Protein AF-A0A1H4AN60-F1 (afdb_monomer_lite)

Organism: NCBI:txid89524

Sequence (142 aa):
MNDLGYLRKQGDTYEFHYPAHGLIVRGNFAEWVLEAAAEIIAQTEKLSTDGQIEELKALAEFGEADEMEIDSAVYDAGARFEAVPQCTVSMGPMDYRWISPVGRRQGEDAEPVIARIHDMSRTRSDSFLKNVDGVDTTEIPE

Radius of gyration: 20.7 Å; chains: 1; bounding box: 58×38×57 Å

Structure (mmCIF, N/CA/C/O backbone):
data_AF-A0A1H4AN60-F1
#
_entry.id   AF-A0A1H4AN60-F1
#
loop_
_atom_site.group_PDB
_atom_site.id
_atom_site.type_symbol
_atom_site.label_atom_id
_atom_site.label_alt_id
_atom_site.label_comp_id
_atom_site.label_asym_id
_atom_site.label_entity_id
_atom_site.label_seq_id
_atom_site.pdbx_PDB_ins_code
_atom_site.Cartn_x
_atom_site.Cartn_y
_atom_site.Cartn_z
_atom_site.occupancy
_atom_site.B_iso_or_equiv
_atom_site.auth_seq_id
_atom_site.auth_comp_id
_atom_site.auth_asym_id
_atom_site.auth_atom_id
_atom_site.pdbx_PDB_model_num
ATOM 1 N N . MET A 1 1 ? -19.199 -4.739 -7.026 1.00 39.19 1 MET A N 1
ATOM 2 C CA . MET A 1 1 ? -18.257 -4.044 -6.129 1.00 39.19 1 MET A CA 1
ATOM 3 C C . MET A 1 1 ? -17.313 -5.123 -5.635 1.00 39.19 1 MET A C 1
ATOM 5 O O . MET A 1 1 ? -17.812 -6.100 -5.095 1.00 39.19 1 MET A O 1
ATOM 9 N N . ASN A 1 2 ? -16.024 -5.051 -5.973 1.00 58.59 2 ASN A N 1
ATOM 10 C CA . ASN A 1 2 ? -15.032 -5.967 -5.409 1.00 58.59 2 ASN A CA 1
ATOM 11 C C . ASN A 1 2 ? -14.496 -5.289 -4.154 1.00 58.59 2 ASN A C 1
ATOM 13 O O . ASN A 1 2 ? -13.877 -4.230 -4.257 1.00 58.59 2 ASN A O 1
ATOM 17 N N . ASP A 1 3 ? -14.789 -5.854 -2.991 1.00 65.94 3 ASP A N 1
ATOM 18 C CA . ASP A 1 3 ? -14.295 -5.321 -1.728 1.00 65.94 3 ASP A CA 1
ATOM 19 C C . ASP A 1 3 ? -12.771 -5.492 -1.679 1.00 65.94 3 ASP A C 1
ATOM 21 O O . ASP A 1 3 ? -12.260 -6.592 -1.893 1.00 65.94 3 ASP A O 1
ATOM 25 N N . LEU A 1 4 ? -12.037 -4.402 -1.417 1.00 74.44 4 LEU A N 1
ATOM 26 C CA . LEU A 1 4 ? -10.572 -4.436 -1.299 1.00 74.44 4 LEU A CA 1
ATOM 27 C C . LEU A 1 4 ? -10.141 -5.324 -0.120 1.00 74.44 4 LEU A C 1
ATOM 29 O O . LEU A 1 4 ? -9.162 -6.057 -0.201 1.00 74.44 4 LEU A O 1
ATOM 33 N N . GLY A 1 5 ? -10.886 -5.256 0.980 1.00 84.00 5 GLY A N 1
ATOM 34 C CA . GLY A 1 5 ? -10.633 -5.961 2.229 1.00 84.00 5 GLY A CA 1
ATOM 35 C C . GLY A 1 5 ? -11.765 -5.719 3.221 1.00 84.00 5 GLY A C 1
ATOM 36 O O . GLY A 1 5 ? -12.716 -4.997 2.920 1.00 84.00 5 GLY A O 1
ATOM 37 N N . TYR A 1 6 ? -11.673 -6.313 4.409 1.00 87.50 6 TYR A N 1
ATOM 38 C CA . TYR A 1 6 ? -12.698 -6.169 5.443 1.00 87.50 6 TYR A CA 1
ATOM 39 C C . TYR A 1 6 ? -12.092 -6.036 6.840 1.00 87.50 6 TYR A C 1
ATOM 41 O O . TYR A 1 6 ? -11.126 -6.713 7.194 1.00 87.50 6 TYR A O 1
ATOM 49 N N . LEU A 1 7 ? -12.691 -5.166 7.654 1.00 87.38 7 LEU A N 1
ATOM 50 C CA . LEU A 1 7 ? -12.393 -5.032 9.077 1.00 87.38 7 LEU A CA 1
ATOM 51 C C . LEU A 1 7 ? -13.409 -5.851 9.877 1.00 87.38 7 LEU A C 1
ATOM 53 O O . LEU A 1 7 ? -14.615 -5.707 9.683 1.00 87.38 7 LEU A O 1
ATOM 57 N N . ARG A 1 8 ? -12.938 -6.674 10.812 1.00 90.81 8 ARG A N 1
ATOM 58 C CA . ARG A 1 8 ? -13.793 -7.405 11.754 1.00 90.81 8 ARG A CA 1
ATOM 59 C C . ARG A 1 8 ? -13.339 -7.200 13.192 1.00 90.81 8 ARG A C 1
ATOM 61 O O . ARG A 1 8 ? -12.148 -7.075 13.460 1.00 90.81 8 ARG A O 1
ATOM 68 N N . LYS A 1 9 ? -14.287 -7.223 14.128 1.00 91.75 9 LYS A N 1
ATOM 69 C CA . LYS A 1 9 ? -13.996 -7.291 15.564 1.00 91.75 9 LYS A CA 1
ATOM 70 C C . LYS A 1 9 ? -13.971 -8.755 16.006 1.00 91.75 9 LYS A C 1
ATOM 72 O O . LYS A 1 9 ? -14.917 -9.494 15.740 1.00 91.75 9 LYS A O 1
ATOM 77 N N . GLN A 1 10 ? -12.905 -9.167 16.681 1.00 90.19 10 GLN A N 1
ATOM 78 C CA . GLN A 1 10 ? -12.735 -10.501 17.247 1.00 90.19 10 GLN A CA 1
ATOM 79 C C . GLN A 1 10 ? -12.356 -10.376 18.728 1.00 90.19 10 GLN A C 1
ATOM 81 O O . GLN A 1 10 ? -11.227 -10.025 19.077 1.00 90.19 10 GLN A O 1
ATOM 86 N N . GLY A 1 11 ? -13.329 -10.633 19.607 1.00 90.56 11 GLY A N 1
ATOM 87 C CA . GLY A 1 11 ? -13.192 -10.359 21.039 1.00 90.56 11 GLY A CA 1
ATOM 88 C C . GLY A 1 11 ? -12.939 -8.870 21.293 1.00 90.56 11 GLY A C 1
ATOM 89 O O . GLY A 1 11 ? -13.681 -8.021 20.795 1.00 90.56 11 GLY A O 1
ATOM 90 N N . ASP A 1 12 ? -11.861 -8.568 22.014 1.00 91.31 12 ASP A N 1
ATOM 91 C CA . ASP A 1 12 ? -11.425 -7.198 22.325 1.00 91.31 12 ASP A CA 1
ATOM 92 C C . ASP A 1 12 ? -10.472 -6.601 21.276 1.00 91.31 12 ASP A C 1
ATOM 94 O O . ASP A 1 12 ? -9.934 -5.513 21.466 1.00 91.31 12 ASP A O 1
ATOM 98 N N . THR A 1 13 ? -10.260 -7.298 20.155 1.00 92.62 13 THR A N 1
ATOM 99 C CA . THR A 1 13 ? -9.334 -6.875 19.096 1.00 92.62 13 THR A CA 1
ATOM 100 C C . THR A 1 13 ? -10.046 -6.638 17.770 1.00 92.62 13 THR A C 1
ATOM 102 O O . THR A 1 13 ? -11.100 -7.210 17.494 1.00 92.62 13 THR A O 1
ATOM 105 N N . TYR A 1 14 ? -9.454 -5.793 16.936 1.00 91.62 14 TYR A N 1
ATOM 106 C CA . TYR A 1 14 ? -9.834 -5.570 15.550 1.00 91.62 14 TYR A CA 1
ATOM 107 C C . TYR A 1 14 ? -8.832 -6.256 14.628 1.00 91.62 14 TYR A C 1
ATOM 109 O O . TYR A 1 14 ? -7.624 -6.207 14.868 1.00 91.62 14 TYR A O 1
ATOM 117 N N . GLU A 1 15 ? -9.338 -6.873 13.565 1.00 94.69 15 GLU A N 1
ATOM 118 C CA . GLU A 1 15 ? -8.543 -7.481 12.507 1.00 94.69 15 GLU A CA 1
ATOM 119 C C . GLU A 1 15 ? -8.968 -6.928 11.148 1.00 94.69 15 GLU A C 1
ATOM 121 O O . GLU A 1 15 ? -10.138 -7.037 10.775 1.00 94.69 15 GLU A O 1
ATOM 126 N N . PHE A 1 16 ? -8.027 -6.379 10.389 1.00 91.75 16 PHE A N 1
ATOM 127 C CA . PHE A 1 16 ? -8.232 -6.028 8.989 1.00 91.75 16 PHE A CA 1
ATOM 128 C C . PHE A 1 16 ? -7.613 -7.093 8.091 1.00 91.75 16 PHE A C 1
ATOM 130 O O . PHE A 1 16 ? -6.450 -7.454 8.268 1.00 91.75 16 PHE A O 1
ATOM 137 N N . HIS A 1 17 ? -8.401 -7.588 7.142 1.00 92.31 17 HIS A N 1
ATOM 138 C CA . HIS A 1 17 ? -8.022 -8.619 6.184 1.00 92.31 17 HIS A CA 1
ATOM 139 C C . HIS A 1 17 ? -7.973 -8.011 4.787 1.00 92.31 17 HIS A C 1
ATOM 141 O O . HIS A 1 17 ? -8.973 -7.471 4.313 1.00 92.31 17 HIS A O 1
ATOM 147 N N . TYR A 1 18 ? -6.830 -8.144 4.120 1.00 89.25 18 TYR A N 1
ATOM 148 C CA . TYR A 1 18 ? -6.613 -7.706 2.745 1.00 89.25 18 TYR A CA 1
ATOM 149 C C . TYR A 1 18 ? -6.204 -8.908 1.876 1.00 89.25 18 TYR A C 1
ATOM 151 O O . TYR A 1 18 ? -5.025 -9.280 1.850 1.00 89.25 18 TYR A O 1
ATOM 159 N N . PRO A 1 19 ? -7.170 -9.563 1.197 1.00 86.50 19 PRO A N 1
ATOM 160 C CA . PRO A 1 19 ? -6.942 -10.839 0.519 1.00 86.50 19 PRO A CA 1
ATOM 161 C C . PRO A 1 19 ? -5.899 -10.788 -0.595 1.00 86.50 19 PRO A C 1
ATOM 163 O O . PRO A 1 19 ? -5.183 -11.768 -0.774 1.00 86.50 19 PRO A O 1
ATOM 166 N N . ALA A 1 20 ? -5.791 -9.664 -1.314 1.00 82.62 20 ALA A N 1
ATOM 167 C CA . ALA A 1 20 ? -4.893 -9.539 -2.463 1.00 82.62 20 ALA A CA 1
ATOM 168 C C . ALA A 1 20 ? -3.420 -9.806 -2.102 1.00 82.62 20 ALA A C 1
ATOM 170 O O . ALA A 1 20 ? -2.720 -10.444 -2.881 1.00 82.62 20 ALA A O 1
ATOM 171 N N . HIS A 1 21 ? -2.994 -9.412 -0.895 1.00 83.00 21 HIS A N 1
ATOM 172 C CA . HIS A 1 21 ? -1.631 -9.649 -0.389 1.00 83.00 21 HIS A CA 1
ATOM 173 C C . HIS A 1 21 ? -1.573 -10.666 0.757 1.00 83.00 21 HIS A C 1
ATOM 175 O O . HIS A 1 21 ? -0.545 -10.792 1.418 1.00 83.00 21 HIS A O 1
ATOM 181 N N . GLY A 1 22 ? -2.678 -11.361 1.060 1.00 87.75 22 GLY A N 1
ATOM 182 C CA . GLY A 1 22 ? -2.766 -12.234 2.240 1.00 87.75 22 GLY A CA 1
ATOM 183 C C . GLY A 1 22 ? -2.473 -11.511 3.565 1.00 87.75 22 GLY A C 1
ATOM 184 O O . GLY A 1 22 ? -2.049 -12.139 4.535 1.00 87.75 22 GLY A O 1
ATOM 185 N N . LEU A 1 23 ? -2.663 -10.188 3.604 1.00 88.38 23 LEU A N 1
ATOM 186 C CA . LEU A 1 23 ? -2.290 -9.338 4.728 1.00 88.38 23 LEU A CA 1
ATOM 187 C C . LEU A 1 23 ? -3.381 -9.371 5.803 1.00 88.38 23 LEU A C 1
ATOM 189 O O . LEU A 1 23 ? -4.562 -9.156 5.521 1.00 88.38 23 LEU A O 1
ATOM 193 N N . ILE A 1 24 ? -2.965 -9.593 7.051 1.00 93.00 24 ILE A N 1
ATOM 194 C CA . ILE A 1 24 ? -3.824 -9.502 8.234 1.00 93.00 24 ILE A CA 1
ATOM 195 C C . ILE A 1 24 ? -3.160 -8.562 9.239 1.00 93.00 24 ILE A C 1
ATOM 197 O O . ILE A 1 24 ? -2.074 -8.853 9.740 1.00 93.00 24 ILE A O 1
ATOM 201 N N . VAL A 1 25 ? -3.829 -7.457 9.567 1.00 91.06 25 VAL A N 1
ATOM 202 C CA . VAL A 1 25 ? -3.373 -6.488 10.576 1.00 91.06 25 VAL A CA 1
ATOM 203 C C . VAL A 1 25 ? -4.281 -6.572 11.793 1.00 91.06 25 VAL A C 1
ATOM 205 O O . VAL A 1 25 ? -5.501 -6.597 11.650 1.00 91.06 25 VAL A O 1
ATOM 208 N N . ARG A 1 26 ? -3.698 -6.629 12.995 1.00 94.00 26 ARG A N 1
ATOM 209 C CA . ARG A 1 26 ? -4.434 -6.788 14.258 1.00 94.00 26 ARG A CA 1
ATOM 210 C C . ARG A 1 26 ? -4.058 -5.724 15.274 1.00 94.00 26 ARG A C 1
ATOM 212 O O . ARG A 1 26 ? -2.892 -5.352 15.370 1.00 94.00 26 ARG A O 1
ATOM 219 N N . GLY A 1 27 ? -5.021 -5.298 16.082 1.00 90.25 27 GLY A N 1
ATOM 220 C CA . GLY A 1 27 ? -4.786 -4.323 17.142 1.00 90.25 27 GLY A CA 1
ATOM 221 C C . GLY A 1 27 ? -6.022 -4.046 17.987 1.00 90.25 27 GLY A C 1
ATOM 222 O O . GLY A 1 27 ? -7.120 -4.493 17.677 1.00 90.25 27 GLY A O 1
ATOM 223 N N . ASN A 1 28 ? -5.846 -3.295 19.071 1.00 89.94 28 ASN A N 1
ATOM 224 C CA . ASN A 1 28 ? -6.931 -3.003 20.020 1.00 89.94 28 ASN A CA 1
ATOM 225 C C . ASN A 1 28 ? -7.840 -1.848 19.562 1.00 89.94 28 ASN A C 1
ATOM 227 O O . ASN A 1 28 ? -8.911 -1.645 20.125 1.00 89.94 28 ASN A O 1
ATOM 231 N N . PHE A 1 29 ? -7.418 -1.098 18.543 1.00 81.50 29 PHE A N 1
ATOM 232 C CA . PHE A 1 29 ? -8.082 0.110 18.060 1.00 81.50 29 PHE A CA 1
ATOM 233 C C . PHE A 1 29 ? -8.251 0.027 16.542 1.00 81.50 29 PHE A C 1
ATOM 235 O O . PHE A 1 29 ? -7.278 -0.223 15.827 1.00 81.50 29 PHE A O 1
ATOM 242 N N . ALA A 1 30 ? -9.480 0.204 16.056 1.00 77.94 30 ALA A N 1
ATOM 243 C CA . ALA A 1 30 ? -9.823 0.043 14.644 1.00 77.94 30 ALA A CA 1
ATOM 244 C C . ALA A 1 30 ? -9.069 1.044 13.760 1.00 77.94 30 ALA A C 1
ATOM 246 O O . ALA A 1 30 ? -8.546 0.678 12.712 1.00 77.94 30 ALA A O 1
ATOM 247 N N . GLU A 1 31 ? -8.960 2.287 14.219 1.00 75.56 31 GLU A N 1
ATOM 248 C CA . 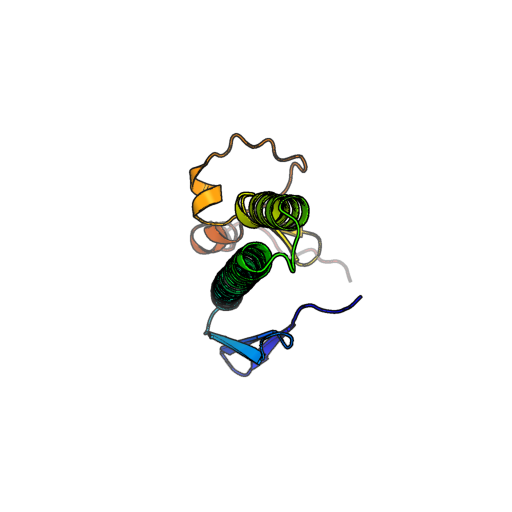GLU A 1 31 ? -8.263 3.373 13.543 1.00 75.56 31 GLU A CA 1
ATOM 249 C C . GLU A 1 31 ? -6.775 3.065 13.330 1.00 75.56 31 GLU A C 1
ATOM 251 O O . GLU A 1 31 ? -6.254 3.290 12.242 1.00 75.56 31 GLU A O 1
ATOM 256 N N . TRP A 1 32 ? -6.108 2.461 14.318 1.00 80.56 32 TRP A N 1
ATOM 257 C CA . TRP A 1 32 ? -4.695 2.085 14.213 1.00 80.56 32 TRP A CA 1
ATOM 258 C C . TRP A 1 32 ? -4.492 0.871 13.316 1.00 80.56 32 TRP A C 1
ATOM 260 O O . TRP A 1 32 ? -3.513 0.802 12.579 1.00 80.56 32 TRP A O 1
ATOM 270 N N . VAL A 1 33 ? -5.424 -0.084 13.362 1.00 81.38 33 VAL A N 1
ATOM 271 C CA . VAL A 1 33 ? -5.405 -1.252 12.476 1.00 81.38 33 VAL A CA 1
ATOM 272 C C . VAL A 1 33 ? -5.554 -0.822 11.018 1.00 81.38 33 VAL A C 1
ATOM 274 O O . VAL A 1 33 ? -4.813 -1.305 10.166 1.00 81.38 33 VAL A O 1
ATOM 277 N N . LEU A 1 34 ? -6.474 0.101 10.733 1.00 80.62 34 LEU A N 1
ATOM 278 C CA . LEU A 1 34 ? -6.679 0.632 9.387 1.00 80.62 34 LEU A CA 1
ATOM 279 C C . LEU A 1 34 ? -5.505 1.501 8.920 1.00 80.62 34 LEU A C 1
ATOM 281 O O . LEU A 1 34 ? -5.085 1.364 7.775 1.00 80.62 34 LEU A O 1
ATOM 285 N N . GLU A 1 35 ? -4.946 2.350 9.788 1.00 78.44 35 GLU A N 1
ATOM 286 C CA . GLU A 1 35 ? -3.772 3.171 9.459 1.00 78.44 35 GLU A CA 1
ATOM 287 C C . GLU A 1 35 ? -2.555 2.298 9.126 1.00 78.44 35 GLU A C 1
ATOM 289 O O . GLU A 1 35 ? -1.948 2.465 8.068 1.00 78.44 35 GLU A O 1
ATOM 294 N N . ALA A 1 36 ? -2.254 1.306 9.967 1.00 79.50 36 ALA A N 1
ATOM 295 C CA . ALA A 1 36 ? -1.152 0.378 9.727 1.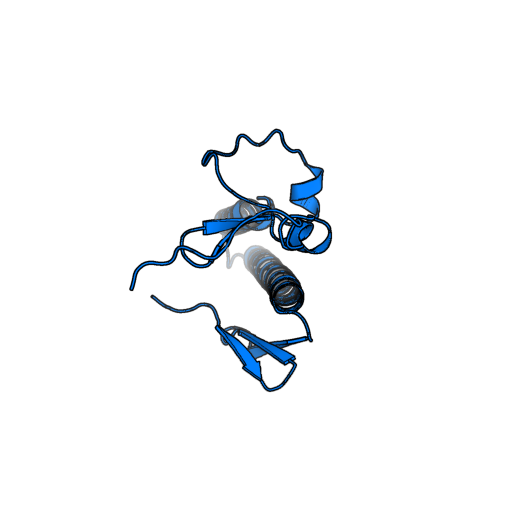00 79.50 36 ALA A CA 1
ATOM 296 C C . ALA A 1 36 ? -1.369 -0.464 8.459 1.00 79.50 36 ALA A C 1
ATOM 298 O O . ALA A 1 36 ? -0.436 -0.673 7.685 1.00 79.50 36 ALA A O 1
ATOM 299 N N . ALA A 1 37 ? -2.598 -0.929 8.210 1.00 85.31 37 ALA A N 1
ATOM 300 C CA . ALA A 1 37 ? -2.917 -1.652 6.983 1.00 85.31 37 ALA A CA 1
ATOM 301 C C . ALA A 1 37 ? -2.727 -0.786 5.734 1.00 85.31 37 ALA A C 1
ATOM 303 O O . ALA A 1 37 ? -2.126 -1.245 4.764 1.00 85.31 37 ALA A O 1
ATOM 304 N N . ALA A 1 38 ? -3.195 0.463 5.764 1.00 81.38 38 ALA A N 1
ATOM 305 C CA . ALA A 1 38 ? -3.025 1.400 4.661 1.00 81.38 38 ALA A CA 1
ATOM 306 C C . ALA A 1 38 ? -1.541 1.668 4.369 1.00 81.38 38 ALA A C 1
ATOM 308 O O . ALA A 1 38 ? -1.142 1.672 3.206 1.00 81.38 38 ALA A O 1
ATOM 309 N N . GLU A 1 39 ? -0.717 1.836 5.407 1.00 82.38 39 GLU A N 1
ATOM 310 C CA . GLU A 1 39 ? 0.725 2.044 5.255 1.00 82.38 39 GLU A CA 1
ATOM 311 C C . GLU A 1 39 ? 1.422 0.830 4.621 1.00 82.38 39 GLU A C 1
ATOM 313 O O . GLU A 1 39 ? 2.170 0.989 3.656 1.00 82.38 39 GLU A O 1
ATOM 318 N N . ILE A 1 40 ? 1.134 -0.384 5.103 1.00 84.81 40 ILE A N 1
ATOM 319 C CA . ILE A 1 40 ? 1.726 -1.619 4.562 1.00 84.81 40 ILE A CA 1
ATOM 320 C C . ILE A 1 40 ? 1.317 -1.831 3.101 1.00 84.81 40 ILE A C 1
ATOM 322 O O . ILE A 1 40 ? 2.164 -2.161 2.267 1.00 84.81 40 ILE A O 1
ATOM 326 N N . ILE A 1 41 ? 0.034 -1.634 2.778 1.00 85.62 41 ILE A N 1
ATOM 327 C CA . ILE A 1 41 ? -0.473 -1.762 1.405 1.00 85.62 41 ILE A CA 1
ATOM 328 C C . ILE A 1 41 ? 0.226 -0.749 0.500 1.00 85.62 41 ILE A C 1
ATOM 330 O O . ILE A 1 41 ? 0.749 -1.134 -0.541 1.00 85.62 41 ILE A O 1
ATOM 334 N N . ALA A 1 42 ? 0.304 0.521 0.907 1.00 82.44 42 ALA A N 1
ATOM 335 C CA . ALA A 1 42 ? 0.955 1.558 0.113 1.00 82.44 42 ALA A CA 1
ATOM 336 C C . ALA A 1 42 ? 2.437 1.247 -0.151 1.00 82.44 42 ALA A C 1
ATOM 338 O O . ALA A 1 42 ? 2.901 1.394 -1.280 1.00 82.44 42 ALA A O 1
ATOM 339 N N . GLN A 1 43 ? 3.174 0.785 0.864 1.00 84.56 43 GLN A N 1
ATOM 340 C CA . GLN A 1 43 ? 4.583 0.411 0.709 1.00 84.56 43 GLN A CA 1
ATOM 341 C C . GLN A 1 43 ? 4.762 -0.803 -0.207 1.00 84.56 43 GLN A C 1
ATOM 343 O O . GLN A 1 43 ? 5.666 -0.813 -1.038 1.00 84.56 43 GLN A O 1
ATOM 348 N N . THR A 1 44 ? 3.894 -1.807 -0.079 1.00 87.25 44 THR A N 1
ATOM 349 C CA . THR A 1 44 ? 3.963 -3.036 -0.882 1.00 87.25 44 THR A CA 1
ATOM 350 C C . THR A 1 44 ? 3.646 -2.753 -2.348 1.00 87.25 44 THR A C 1
ATOM 352 O O . THR A 1 44 ? 4.374 -3.200 -3.229 1.00 87.25 44 THR A O 1
ATOM 355 N N . GLU A 1 45 ? 2.605 -1.963 -2.615 1.00 86.94 45 GLU A N 1
ATOM 356 C CA . GLU A 1 45 ? 2.259 -1.533 -3.973 1.00 86.94 45 GLU A CA 1
ATOM 357 C C . GLU A 1 45 ? 3.391 -0.714 -4.594 1.00 86.94 45 GLU A C 1
ATOM 359 O O . GLU A 1 45 ? 3.762 -0.962 -5.737 1.00 86.94 45 GLU A O 1
ATOM 364 N N . LYS A 1 46 ? 3.993 0.208 -3.830 1.00 87.19 46 LYS A N 1
ATOM 365 C CA . LYS A 1 46 ? 5.124 1.003 -4.313 1.00 87.19 46 LYS A CA 1
ATOM 366 C C . LYS A 1 46 ? 6.313 0.122 -4.698 1.00 87.19 46 LYS A C 1
ATOM 368 O O . LYS A 1 46 ? 6.824 0.254 -5.801 1.00 87.19 46 LYS A O 1
ATOM 373 N N . LEU A 1 47 ? 6.706 -0.810 -3.827 1.00 88.50 47 LEU A N 1
ATOM 374 C CA . LEU A 1 47 ? 7.791 -1.756 -4.113 1.00 88.50 47 LEU A CA 1
ATOM 375 C C . LEU A 1 47 ? 7.491 -2.625 -5.339 1.00 88.50 47 LEU A C 1
ATOM 377 O O . LEU A 1 47 ? 8.382 -2.877 -6.145 1.00 88.50 47 LEU A O 1
ATOM 381 N N . SER A 1 48 ? 6.242 -3.070 -5.495 1.00 87.94 48 SER A N 1
ATOM 382 C CA . SER A 1 48 ? 5.826 -3.843 -6.666 1.00 87.94 48 SER A CA 1
ATOM 383 C C . SER A 1 48 ? 5.946 -3.029 -7.954 1.00 87.94 48 SER A C 1
ATOM 385 O O . SER A 1 48 ? 6.402 -3.560 -8.962 1.00 87.94 48 SER A O 1
ATOM 387 N N . THR A 1 49 ? 5.541 -1.759 -7.935 1.00 88.81 49 THR A N 1
ATOM 388 C CA . THR A 1 49 ? 5.657 -0.867 -9.094 1.00 88.81 49 THR A CA 1
ATOM 389 C C . THR A 1 49 ? 7.115 -0.538 -9.410 1.00 88.81 49 THR A C 1
ATOM 391 O O . THR A 1 49 ? 7.507 -0.609 -10.572 1.00 88.81 49 THR A O 1
ATOM 394 N N . ASP A 1 50 ? 7.935 -0.255 -8.396 1.00 90.00 50 ASP A N 1
ATOM 395 C CA . ASP A 1 50 ? 9.371 -0.013 -8.576 1.00 90.00 50 ASP A CA 1
ATOM 396 C C . ASP A 1 50 ? 10.055 -1.237 -9.220 1.00 90.00 50 ASP A C 1
ATOM 398 O O . ASP A 1 50 ? 10.842 -1.086 -10.156 1.00 90.00 50 ASP A O 1
ATOM 402 N N . GLY A 1 51 ? 9.686 -2.452 -8.795 1.00 90.81 51 GLY A N 1
ATOM 403 C CA . GLY A 1 51 ? 10.176 -3.701 -9.385 1.00 90.81 51 GLY A CA 1
ATOM 404 C C . GLY A 1 51 ? 9.752 -3.906 -10.844 1.00 90.81 51 GLY A C 1
ATOM 405 O O . GLY A 1 51 ? 10.569 -4.317 -11.662 1.00 90.81 51 GLY A O 1
ATOM 406 N N . GLN A 1 52 ? 8.508 -3.566 -11.200 1.00 89.75 52 GLN A N 1
ATOM 407 C CA . GLN A 1 52 ? 8.037 -3.616 -12.593 1.00 89.75 52 GLN A CA 1
ATOM 408 C C . GLN A 1 52 ? 8.802 -2.638 -13.492 1.00 89.75 52 GLN A C 1
ATOM 410 O O . GLN A 1 52 ? 9.138 -2.968 -14.626 1.00 89.75 52 GLN A O 1
ATOM 415 N N . ILE A 1 53 ? 9.108 -1.441 -12.987 1.00 91.75 53 ILE A N 1
ATOM 416 C CA . ILE A 1 53 ? 9.903 -0.453 -13.722 1.00 91.75 53 ILE A CA 1
ATOM 417 C C . ILE A 1 53 ? 11.341 -0.952 -13.918 1.00 91.75 53 ILE A C 1
ATOM 419 O O . ILE A 1 53 ? 11.900 -0.775 -14.999 1.00 91.75 53 ILE A O 1
ATOM 423 N N . GLU A 1 54 ? 11.957 -1.562 -12.900 1.00 91.69 54 GLU A N 1
ATOM 424 C CA . GLU A 1 54 ? 13.286 -2.177 -13.043 1.00 91.69 54 GLU A CA 1
ATOM 425 C C . GLU A 1 54 ? 13.290 -3.321 -14.058 1.00 91.69 54 GLU A C 1
ATOM 427 O O . GLU A 1 54 ? 14.202 -3.399 -14.880 1.00 91.69 54 GLU A O 1
ATOM 432 N N . GLU A 1 55 ? 12.265 -4.172 -14.049 1.00 90.06 55 GLU A N 1
ATOM 433 C CA . GLU A 1 55 ? 12.119 -5.255 -15.022 1.00 90.06 55 GLU A CA 1
ATOM 434 C C . GLU A 1 55 ? 11.999 -4.714 -16.454 1.00 90.06 55 GLU A C 1
ATOM 436 O O . GLU A 1 55 ? 12.730 -5.158 -17.338 1.00 90.06 55 GLU A O 1
ATOM 441 N N . LEU A 1 56 ? 11.155 -3.701 -16.679 1.00 90.38 56 LEU A N 1
ATOM 442 C CA . LEU A 1 56 ? 11.020 -3.048 -17.987 1.00 90.38 56 LEU A CA 1
ATOM 443 C C . LEU A 1 56 ? 12.336 -2.423 -18.460 1.00 90.38 56 LEU A C 1
ATOM 445 O O . LEU A 1 56 ? 12.697 -2.552 -19.628 1.00 90.38 56 LEU A O 1
ATOM 449 N N . LYS A 1 57 ? 13.089 -1.789 -17.553 1.00 89.56 57 LYS A N 1
ATOM 450 C CA . LYS A 1 57 ? 14.421 -1.250 -17.866 1.00 89.56 57 LYS A CA 1
ATOM 451 C 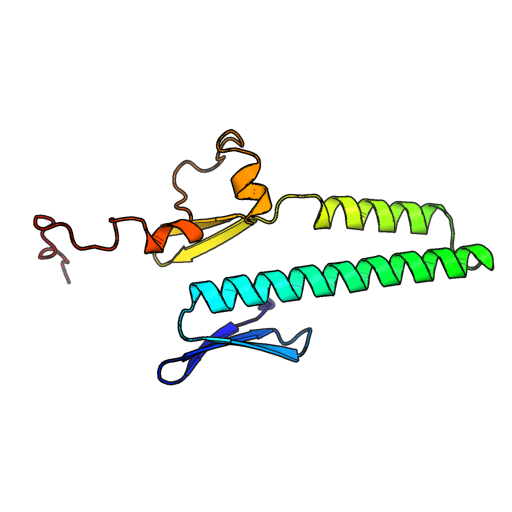C . LYS A 1 57 ? 15.390 -2.350 -18.279 1.00 89.56 57 LYS A C 1
ATOM 453 O O . LYS A 1 57 ? 16.084 -2.188 -19.277 1.00 89.56 57 LYS A O 1
ATOM 458 N N . ALA A 1 58 ? 15.406 -3.469 -17.558 1.00 90.88 58 ALA A N 1
ATOM 459 C CA . ALA A 1 58 ? 16.242 -4.608 -17.913 1.00 90.88 58 ALA A CA 1
ATOM 460 C C . ALA A 1 58 ? 15.862 -5.179 -19.289 1.00 90.88 58 ALA A C 1
ATOM 462 O O . ALA A 1 58 ? 16.742 -5.446 -20.098 1.00 90.88 58 ALA A O 1
ATOM 463 N N . LEU A 1 59 ? 14.569 -5.314 -19.598 1.00 90.12 59 LEU A N 1
ATOM 464 C CA . LEU A 1 59 ? 14.102 -5.783 -20.909 1.00 90.12 59 LEU A CA 1
ATOM 465 C C . LEU A 1 59 ? 14.473 -4.818 -22.045 1.00 90.12 59 LEU A C 1
ATOM 467 O O . LEU A 1 59 ? 14.862 -5.263 -23.127 1.00 90.12 59 LEU A O 1
ATOM 471 N N . ALA A 1 60 ? 14.424 -3.507 -21.801 1.00 89.38 60 ALA A N 1
ATOM 472 C CA . ALA A 1 60 ? 14.850 -2.509 -22.778 1.00 89.38 60 ALA A CA 1
ATOM 473 C C . ALA A 1 60 ? 16.352 -2.599 -23.097 1.00 89.38 60 ALA A C 1
ATOM 475 O O . ALA A 1 60 ? 16.735 -2.417 -24.253 1.00 89.38 60 ALA A O 1
ATOM 476 N N . GLU A 1 61 ? 17.206 -2.974 -22.133 1.00 87.62 61 GLU A N 1
ATOM 477 C CA . GLU A 1 61 ? 18.637 -3.227 -22.391 1.00 87.62 61 GLU A CA 1
ATOM 478 C C . GLU A 1 61 ? 18.868 -4.365 -23.403 1.00 87.62 61 GLU A C 1
ATOM 480 O O . GLU A 1 61 ? 19.862 -4.354 -24.135 1.00 87.62 61 GLU A O 1
ATOM 485 N N . PHE A 1 62 ? 17.939 -5.322 -23.491 1.00 89.44 62 PHE A N 1
ATOM 486 C CA . PHE A 1 62 ? 17.963 -6.416 -24.469 1.00 89.44 62 PHE A CA 1
ATOM 487 C C . PHE A 1 62 ? 17.132 -6.128 -25.732 1.00 89.44 62 PHE A C 1
ATOM 489 O 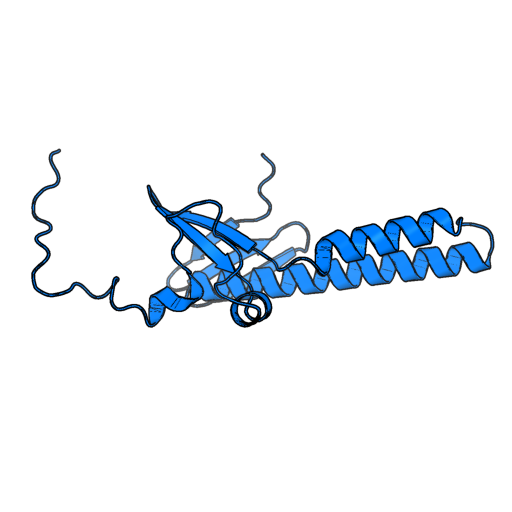O . PHE A 1 62 ? 17.083 -6.966 -26.634 1.00 89.44 62 PHE A O 1
ATOM 496 N N . GLY A 1 63 ? 16.522 -4.942 -25.834 1.00 82.31 63 GLY A N 1
ATOM 497 C CA . GLY A 1 63 ? 15.650 -4.554 -26.946 1.00 82.31 63 GLY A CA 1
ATOM 498 C C . GLY A 1 63 ? 14.285 -5.251 -26.944 1.00 82.31 63 GLY A C 1
ATOM 499 O O . GLY A 1 63 ? 13.640 -5.321 -27.988 1.00 82.31 63 GLY A O 1
ATOM 500 N N . GLU A 1 64 ? 13.865 -5.793 -25.798 1.00 82.44 64 GLU A N 1
ATOM 501 C CA . GLU A 1 64 ? 12.592 -6.506 -25.619 1.00 82.44 64 GLU A CA 1
ATOM 502 C C . GLU A 1 64 ? 11.468 -5.611 -25.062 1.00 82.44 64 GLU A C 1
ATOM 504 O O . GLU A 1 64 ? 10.314 -6.034 -25.051 1.00 82.44 64 GLU A O 1
ATOM 509 N N . ALA A 1 65 ? 11.789 -4.380 -24.653 1.00 82.00 65 ALA A N 1
ATOM 510 C CA . ALA A 1 65 ? 10.837 -3.343 -24.249 1.00 82.00 65 ALA A CA 1
ATOM 511 C C . ALA A 1 65 ? 11.217 -1.982 -24.862 1.00 82.00 65 ALA A C 1
ATOM 513 O O . ALA A 1 65 ? 12.395 -1.723 -25.123 1.00 82.00 65 ALA A O 1
ATOM 514 N N . ASP A 1 66 ? 10.223 -1.124 -25.099 1.00 87.25 66 ASP A N 1
ATOM 515 C CA . ASP A 1 66 ? 10.413 0.223 -25.656 1.00 87.25 66 ASP A CA 1
ATOM 516 C C . ASP A 1 66 ? 10.615 1.270 -24.542 1.00 87.25 66 ASP A C 1
ATOM 518 O O . ASP A 1 66 ? 10.048 1.170 -23.451 1.00 87.25 66 ASP A O 1
ATOM 522 N N . GLU A 1 67 ? 11.376 2.331 -24.822 1.00 84.81 67 GLU A N 1
ATOM 523 C CA . GLU A 1 67 ? 11.570 3.456 -23.893 1.00 84.81 67 GLU A CA 1
ATOM 524 C C . GLU A 1 67 ? 10.230 4.112 -23.528 1.00 84.81 67 GLU A C 1
ATOM 526 O O . GLU A 1 67 ? 10.021 4.528 -22.388 1.00 84.81 67 GLU A O 1
ATOM 531 N N . MET A 1 68 ? 9.277 4.117 -24.465 1.00 86.25 68 MET A N 1
ATOM 532 C CA . MET A 1 68 ? 7.931 4.641 -24.235 1.00 86.25 68 MET A CA 1
ATOM 533 C C . MET A 1 68 ? 7.149 3.839 -23.176 1.00 86.25 68 MET A C 1
ATOM 535 O O . MET A 1 68 ? 6.322 4.409 -22.462 1.00 86.25 68 MET A O 1
ATOM 539 N N . GLU A 1 69 ? 7.409 2.534 -23.036 1.00 84.94 69 GLU A N 1
ATOM 540 C CA . GLU A 1 69 ? 6.777 1.689 -22.012 1.00 84.94 69 GLU A CA 1
ATOM 541 C C . GLU A 1 69 ? 7.340 1.993 -20.619 1.00 84.94 69 GLU A C 1
ATOM 543 O O . GLU A 1 69 ? 6.587 2.060 -19.644 1.00 84.94 69 GLU A O 1
ATOM 548 N N . ILE A 1 70 ? 8.648 2.256 -20.531 1.00 85.94 70 ILE A N 1
ATOM 549 C CA . ILE A 1 70 ? 9.305 2.686 -19.291 1.00 85.94 70 ILE A CA 1
ATOM 550 C C . ILE A 1 70 ? 8.772 4.053 -18.862 1.00 85.94 70 ILE A C 1
ATOM 552 O O . ILE A 1 70 ? 8.384 4.223 -17.705 1.00 85.94 70 ILE A O 1
ATOM 556 N N . ASP A 1 71 ? 8.714 5.014 -19.785 1.00 86.69 71 ASP A N 1
ATOM 557 C CA . ASP A 1 71 ? 8.229 6.367 -19.501 1.00 86.69 71 ASP A CA 1
ATOM 558 C C . ASP A 1 71 ? 6.768 6.361 -19.040 1.00 86.69 71 ASP A C 1
ATOM 560 O O . ASP A 1 71 ? 6.418 7.057 -18.082 1.00 86.69 71 ASP A O 1
ATOM 564 N N . SER A 1 72 ? 5.921 5.529 -19.656 1.00 87.94 72 SER A N 1
ATOM 565 C CA . SER A 1 72 ? 4.535 5.344 -19.215 1.00 87.94 72 SER A CA 1
ATOM 566 C C . SER A 1 72 ? 4.466 4.780 -17.795 1.00 87.94 72 SER A C 1
ATOM 568 O O . SER A 1 72 ? 3.739 5.316 -16.960 1.00 87.94 72 SER A O 1
ATOM 570 N N . ALA A 1 73 ? 5.241 3.734 -17.490 1.00 87.19 73 ALA A N 1
ATOM 571 C CA . ALA A 1 73 ? 5.242 3.112 -16.166 1.00 87.19 73 ALA A CA 1
ATOM 572 C C . ALA A 1 73 ? 5.754 4.066 -15.071 1.00 87.19 73 ALA A C 1
ATOM 574 O O . ALA A 1 73 ? 5.199 4.111 -13.972 1.00 87.19 73 ALA A O 1
ATOM 575 N N . VAL A 1 74 ? 6.780 4.869 -15.374 1.00 86.50 74 VAL A N 1
ATOM 576 C CA . VAL A 1 74 ? 7.305 5.902 -14.466 1.00 86.50 74 VAL A CA 1
ATOM 577 C C . VAL A 1 74 ? 6.272 7.003 -14.233 1.00 86.50 74 VAL A C 1
ATOM 579 O O . VAL A 1 74 ? 6.071 7.419 -13.090 1.00 86.50 74 VAL A O 1
ATOM 582 N N . TYR A 1 75 ? 5.592 7.458 -15.288 1.00 87.19 75 TYR A N 1
ATOM 583 C CA . TYR A 1 75 ? 4.535 8.459 -15.171 1.00 87.19 75 TYR A CA 1
ATOM 584 C C . TYR A 1 75 ? 3.369 7.959 -14.308 1.00 87.19 75 TYR A C 1
ATOM 586 O O . TYR A 1 75 ? 2.936 8.663 -13.393 1.00 87.19 75 TYR A O 1
ATOM 594 N N . ASP A 1 76 ? 2.901 6.732 -14.545 1.00 84.12 76 ASP A N 1
ATOM 595 C CA . ASP A 1 76 ? 1.808 6.122 -13.784 1.00 84.12 76 ASP A CA 1
ATOM 596 C C . ASP A 1 76 ? 2.175 5.938 -12.304 1.00 84.12 76 ASP A C 1
ATOM 598 O O . ASP A 1 76 ? 1.363 6.217 -11.414 1.00 84.12 76 ASP A O 1
ATOM 602 N N . ALA A 1 77 ? 3.416 5.526 -12.020 1.00 83.94 77 ALA A N 1
ATOM 603 C CA . ALA A 1 77 ? 3.937 5.438 -10.660 1.00 83.94 77 ALA A CA 1
ATOM 604 C C . ALA A 1 77 ? 3.962 6.813 -9.972 1.00 83.94 77 ALA A C 1
ATOM 606 O O . ALA A 1 77 ? 3.500 6.944 -8.835 1.00 83.94 77 ALA A O 1
ATOM 607 N N . GLY A 1 78 ? 4.436 7.846 -10.675 1.00 79.56 78 GLY A N 1
ATOM 608 C CA . GLY A 1 78 ? 4.432 9.226 -10.193 1.00 79.56 78 GLY A CA 1
ATOM 609 C C . GLY A 1 78 ? 3.019 9.702 -9.857 1.00 79.56 78 GLY A C 1
ATOM 610 O O . GLY A 1 78 ? 2.733 10.072 -8.719 1.00 79.56 78 GLY A O 1
ATOM 611 N N . ALA A 1 79 ? 2.086 9.583 -10.804 1.00 77.94 79 ALA A N 1
ATOM 612 C CA . ALA A 1 79 ? 0.695 9.992 -10.617 1.00 77.94 79 ALA A CA 1
ATOM 613 C C . ALA A 1 79 ? 0.007 9.277 -9.438 1.00 77.94 79 ALA A C 1
ATOM 615 O O . ALA A 1 79 ? -0.806 9.881 -8.733 1.00 77.94 79 ALA A O 1
ATOM 616 N N . ARG A 1 80 ? 0.335 8.000 -9.202 1.00 74.12 80 ARG A N 1
ATOM 617 C CA . ARG A 1 80 ? -0.296 7.174 -8.164 1.00 74.12 80 ARG A CA 1
ATOM 618 C C . ARG A 1 80 ? 0.304 7.360 -6.769 1.00 74.12 80 ARG A C 1
ATOM 620 O O . ARG A 1 80 ? -0.446 7.296 -5.796 1.00 74.12 80 ARG A O 1
ATOM 627 N N . PHE A 1 81 ? 1.618 7.564 -6.651 1.00 73.56 81 PHE A N 1
ATOM 628 C CA . PHE A 1 81 ? 2.316 7.580 -5.356 1.00 73.56 81 PHE A CA 1
ATOM 629 C C . PHE A 1 81 ? 2.853 8.953 -4.929 1.00 73.56 81 PHE A C 1
ATOM 631 O O . PHE A 1 81 ? 3.145 9.130 -3.745 1.00 73.56 81 PHE A O 1
ATOM 638 N N . GLU A 1 82 ? 2.982 9.927 -5.836 1.00 68.56 82 GLU A N 1
ATOM 639 C CA . GLU A 1 82 ? 3.355 11.305 -5.470 1.00 68.56 82 GLU A CA 1
ATOM 640 C C . GLU A 1 82 ? 2.152 12.117 -4.978 1.00 68.56 82 GLU A C 1
ATOM 642 O O . GLU A 1 82 ? 2.309 13.047 -4.183 1.00 68.56 82 GLU A O 1
ATOM 647 N N . ALA A 1 83 ? 0.937 11.745 -5.395 1.00 66.44 83 ALA A N 1
ATOM 648 C CA . ALA A 1 83 ? -0.287 12.323 -4.864 1.00 66.44 83 ALA A CA 1
ATOM 649 C C . ALA A 1 83 ? -0.446 11.980 -3.374 1.00 66.44 83 ALA A C 1
ATOM 651 O O . ALA A 1 83 ? -0.277 10.836 -2.953 1.00 66.44 83 ALA A O 1
ATOM 652 N N . VAL A 1 84 ? -0.814 12.976 -2.563 1.00 65.12 84 VAL A N 1
ATOM 653 C CA . VAL A 1 84 ? -1.082 12.782 -1.134 1.00 65.12 84 VAL A CA 1
ATOM 654 C C . VAL A 1 84 ? -2.224 11.772 -0.962 1.00 65.12 84 VAL A C 1
ATOM 656 O O . VAL A 1 84 ? -3.341 12.063 -1.393 1.00 65.12 84 VAL A O 1
ATOM 659 N N . PRO A 1 85 ? -2.006 10.629 -0.283 1.00 61.94 85 PRO A N 1
ATOM 660 C CA . PRO A 1 85 ? -3.076 9.673 -0.038 1.00 61.94 85 PRO A CA 1
ATOM 661 C C . PRO A 1 85 ? -4.177 10.294 0.828 1.00 61.94 85 PRO A C 1
ATOM 663 O O . PRO A 1 85 ? -3.913 10.788 1.932 1.00 61.94 85 PRO A O 1
ATOM 666 N N . GLN A 1 86 ? -5.410 10.245 0.325 1.00 64.00 86 GLN A N 1
ATOM 667 C CA . GLN A 1 86 ? -6.621 10.680 1.018 1.00 64.00 86 GLN A CA 1
ATOM 668 C C . GLN A 1 86 ? -7.670 9.572 0.918 1.00 64.00 86 GLN A C 1
ATOM 670 O O . GLN A 1 86 ? -7.852 8.987 -0.148 1.00 64.00 86 GLN A O 1
ATOM 675 N N . CYS A 1 87 ? -8.392 9.294 2.001 1.00 62.06 87 CYS A N 1
ATOM 676 C CA . CYS A 1 87 ? -9.579 8.445 1.938 1.00 62.06 87 CYS A CA 1
ATOM 677 C C . CYS A 1 87 ? -10.744 9.078 2.695 1.00 62.06 87 CYS A C 1
ATOM 679 O O . CYS A 1 87 ? -10.539 9.847 3.636 1.00 62.06 87 CYS A O 1
ATOM 681 N N . THR A 1 88 ? -11.965 8.772 2.253 1.00 64.06 88 THR A N 1
ATOM 682 C CA . THR A 1 88 ? -13.196 9.187 2.932 1.00 64.06 88 THR A CA 1
ATOM 683 C C . THR A 1 88 ? -13.809 7.965 3.604 1.00 64.06 88 THR A C 1
ATOM 685 O O . THR A 1 88 ? -14.027 6.945 2.955 1.00 64.06 88 THR A O 1
ATOM 688 N N . VAL A 1 89 ? -14.041 8.057 4.907 1.00 60.25 89 VAL A N 1
ATOM 689 C CA . VAL A 1 89 ? -14.639 7.031 5.754 1.00 60.25 89 VAL A CA 1
ATOM 690 C C . VAL A 1 89 ? -16.021 7.516 6.161 1.00 60.25 89 VAL A C 1
ATOM 692 O O . VAL A 1 89 ? -16.145 8.445 6.954 1.00 60.25 89 VAL A O 1
ATOM 695 N N . SER A 1 90 ? -17.060 6.886 5.627 1.00 55.50 90 SER A N 1
ATOM 696 C CA . SER A 1 90 ? -18.443 7.174 6.008 1.00 55.50 90 SER A CA 1
ATOM 697 C C . SER A 1 90 ? -18.825 6.371 7.252 1.00 55.50 90 SER A C 1
ATOM 699 O O . SER A 1 90 ? -18.756 5.141 7.254 1.00 55.50 90 SER A O 1
ATOM 701 N N . MET A 1 91 ? -19.248 7.053 8.314 1.00 57.06 91 MET A N 1
ATOM 702 C CA . MET A 1 91 ? -19.810 6.452 9.523 1.00 57.06 91 MET A CA 1
ATOM 703 C C . MET A 1 91 ? -21.210 7.021 9.771 1.00 57.06 91 MET A C 1
ATOM 705 O O . MET A 1 91 ? -21.378 8.139 10.262 1.00 57.06 91 MET A O 1
ATOM 709 N N . GLY A 1 92 ? -22.236 6.238 9.429 1.00 70.81 92 GLY A N 1
ATOM 710 C CA . GLY A 1 92 ? -23.626 6.691 9.497 1.00 70.81 92 GLY A CA 1
ATOM 711 C C . GLY A 1 92 ? -23.873 7.862 8.531 1.00 70.81 92 GLY A C 1
ATOM 712 O O . GLY A 1 92 ? -23.556 7.726 7.353 1.00 70.81 92 GLY A O 1
ATOM 713 N N . PRO A 1 93 ? -24.430 8.999 8.988 1.00 67.69 93 PRO A N 1
ATOM 714 C CA . PRO A 1 93 ? -24.666 10.170 8.142 1.00 67.69 93 PRO A CA 1
ATOM 715 C C . PRO A 1 93 ? -23.434 11.080 7.976 1.00 67.69 93 PRO A C 1
ATOM 717 O O . PRO A 1 93 ? -23.556 12.140 7.362 1.00 67.69 93 PRO A O 1
ATOM 720 N N . MET A 1 94 ? -22.283 10.737 8.571 1.00 53.69 94 MET A N 1
ATOM 721 C CA . MET A 1 94 ? -21.089 11.585 8.572 1.00 53.69 94 MET A CA 1
ATOM 722 C C . MET A 1 94 ? -19.946 10.970 7.774 1.00 53.69 94 MET A C 1
ATOM 724 O O . MET A 1 94 ? -19.628 9.794 7.939 1.00 53.69 94 MET A O 1
ATOM 728 N N . ASP A 1 95 ? -19.280 11.809 6.987 1.00 59.97 95 ASP A N 1
ATOM 729 C CA . ASP A 1 95 ? -18.059 11.466 6.273 1.00 59.97 95 ASP A CA 1
ATOM 730 C C . ASP A 1 95 ? -16.844 12.051 6.996 1.00 59.97 95 ASP A C 1
ATOM 732 O O . ASP A 1 95 ? -16.807 13.229 7.365 1.00 59.97 95 ASP A O 1
ATOM 736 N N . TYR A 1 96 ? -15.825 11.221 7.175 1.00 60.31 96 TYR A N 1
ATOM 737 C CA . TYR A 1 96 ? -14.537 11.593 7.739 1.00 60.31 96 TYR A CA 1
ATOM 738 C C . TYR A 1 96 ? -13.452 11.459 6.675 1.00 60.31 96 TYR A C 1
ATOM 740 O O . TYR A 1 96 ? -13.502 10.549 5.859 1.00 60.31 96 TYR A O 1
ATOM 748 N N . ARG A 1 97 ? -12.442 12.329 6.672 1.00 64.44 97 ARG A N 1
ATOM 749 C CA . ARG A 1 97 ? -11.326 12.273 5.714 1.00 64.44 97 ARG A CA 1
ATOM 750 C C . ARG A 1 97 ? -10.101 11.912 6.500 1.00 64.44 97 ARG A C 1
ATOM 752 O O . ARG A 1 97 ? -9.709 12.625 7.418 1.00 64.44 97 ARG A O 1
ATOM 759 N N . TRP A 1 98 ? -9.486 10.812 6.123 1.00 65.56 98 TRP A N 1
ATOM 760 C CA . TRP A 1 98 ? -8.150 10.508 6.576 1.00 65.56 98 TRP A CA 1
ATOM 761 C C . TRP A 1 98 ? -7.161 11.019 5.530 1.00 65.56 98 TRP A C 1
ATOM 763 O O . TRP A 1 98 ? -7.333 10.803 4.328 1.00 65.56 98 TRP A O 1
ATOM 773 N N . ILE A 1 99 ? -6.143 11.733 6.000 1.00 63.38 99 ILE A N 1
ATOM 774 C CA . ILE A 1 99 ? -5.033 12.242 5.194 1.00 63.38 99 ILE A CA 1
ATOM 775 C C . ILE A 1 99 ? -3.746 11.699 5.807 1.00 63.38 99 ILE A C 1
ATOM 777 O O . ILE A 1 99 ? -3.588 11.711 7.035 1.00 63.38 99 ILE A O 1
ATOM 781 N N . SER A 1 100 ? -2.818 11.254 4.959 1.00 63.75 100 SER A N 1
ATOM 782 C CA . SER A 1 100 ? -1.517 10.750 5.405 1.00 63.75 100 SER A CA 1
ATOM 783 C C . SER A 1 100 ? -0.751 11.787 6.254 1.00 63.75 100 SER A C 1
ATOM 785 O O . SER A 1 100 ? -0.914 12.994 6.055 1.00 63.75 100 SER A O 1
ATOM 787 N N . PRO A 1 101 ? 0.147 11.376 7.173 1.00 65.56 101 PRO A N 1
ATOM 788 C CA . PRO A 1 101 ? 0.933 12.310 7.991 1.00 65.56 101 PRO A CA 1
ATOM 789 C C . PRO A 1 101 ? 1.789 13.303 7.189 1.00 65.56 101 PRO A C 1
ATOM 791 O O . PRO A 1 101 ? 2.157 14.363 7.697 1.00 65.56 101 PRO A O 1
ATOM 794 N N . VAL A 1 102 ? 2.164 12.944 5.958 1.00 62.34 102 VAL A N 1
ATOM 795 C CA . VAL A 1 102 ? 2.879 13.829 5.025 1.00 62.34 102 VAL A CA 1
ATOM 796 C C . VAL A 1 102 ? 1.914 14.865 4.451 1.00 62.34 102 VAL A C 1
ATOM 798 O O . VAL A 1 102 ? 2.213 16.054 4.500 1.00 62.34 102 VAL A O 1
ATOM 801 N N . GLY A 1 103 ? 0.717 14.439 4.035 1.00 61.47 103 GLY A N 1
ATOM 802 C CA . GLY A 1 103 ? -0.353 15.333 3.595 1.00 61.47 103 GLY A CA 1
ATOM 803 C C . GLY A 1 103 ? -0.820 16.309 4.670 1.00 61.47 103 GLY A C 1
ATOM 804 O O . GLY A 1 103 ? -0.982 17.493 4.399 1.00 61.47 103 GLY A O 1
ATOM 805 N N . ARG A 1 104 ? -0.934 15.849 5.925 1.00 61.56 104 ARG A N 1
ATOM 806 C CA . ARG A 1 104 ? -1.273 16.702 7.082 1.00 61.56 104 ARG A CA 1
ATOM 807 C C . ARG A 1 104 ? -0.264 17.835 7.309 1.00 61.56 104 ARG A C 1
ATOM 809 O O . ARG A 1 104 ? -0.628 18.862 7.868 1.00 61.56 104 ARG A O 1
ATOM 816 N N . ARG A 1 105 ? 1.001 17.647 6.908 1.00 59.50 105 ARG A N 1
ATOM 817 C CA . ARG A 1 105 ? 2.076 18.647 7.038 1.00 59.50 105 ARG A CA 1
ATOM 818 C C . ARG A 1 105 ? 2.153 19.618 5.858 1.00 59.50 105 ARG A C 1
ATOM 820 O O . ARG A 1 105 ? 2.766 20.667 6.011 1.00 59.50 105 ARG A O 1
ATOM 827 N N . GLN A 1 106 ? 1.559 19.278 4.712 1.00 57.94 106 GLN A N 1
ATOM 828 C CA . GLN A 1 106 ? 1.610 20.087 3.488 1.00 57.94 106 GLN A CA 1
ATOM 829 C C . GLN A 1 106 ? 0.541 21.191 3.408 1.00 57.94 106 GLN A C 1
ATOM 831 O O . GLN A 1 106 ? 0.654 22.051 2.543 1.00 57.94 106 GLN A O 1
ATOM 836 N N . GLY A 1 107 ? -0.415 21.241 4.343 1.00 49.56 107 GLY A N 1
ATOM 837 C CA . GLY A 1 107 ? -1.190 22.455 4.624 1.00 49.56 107 GLY A CA 1
ATOM 838 C C . GLY A 1 107 ? -2.709 22.284 4.614 1.00 49.56 107 GLY A C 1
ATOM 839 O O . GLY A 1 107 ? -3.279 21.567 3.796 1.00 49.56 107 GLY A O 1
ATOM 840 N N . GLU A 1 108 ? -3.347 23.027 5.520 1.00 48.03 108 GLU A N 1
ATOM 841 C CA . GLU A 1 108 ? -4.790 23.310 5.608 1.00 48.03 108 GLU A CA 1
ATOM 842 C C . GLU A 1 108 ? -5.311 24.161 4.417 1.00 48.03 108 GLU A C 1
ATOM 844 O O . GLU A 1 108 ? -6.500 24.456 4.352 1.00 48.03 108 GLU A O 1
ATOM 849 N N . ASP A 1 109 ? -4.440 24.504 3.456 1.00 46.62 109 ASP A N 1
ATOM 850 C CA . ASP A 1 109 ? -4.712 25.357 2.285 1.00 46.62 109 ASP A CA 1
ATOM 851 C C . ASP A 1 109 ? -5.149 24.588 1.022 1.00 46.62 109 ASP A C 1
ATOM 853 O O . ASP A 1 109 ? -5.469 25.193 -0.002 1.00 46.62 109 ASP A O 1
ATOM 857 N N . ALA A 1 110 ? -5.181 23.252 1.057 1.00 46.81 110 ALA A N 1
ATOM 858 C CA . ALA A 1 110 ? -5.858 22.488 0.013 1.00 46.81 110 ALA A CA 1
ATOM 859 C C . ALA A 1 110 ? -7.369 22.647 0.223 1.00 46.81 110 ALA A C 1
ATOM 861 O O . ALA A 1 110 ? -7.945 21.937 1.051 1.00 46.81 110 ALA A O 1
ATOM 862 N N . GLU A 1 111 ? -7.985 23.606 -0.483 1.00 40.97 111 GLU A N 1
ATOM 863 C CA . GLU A 1 111 ? -9.421 23.898 -0.401 1.00 40.97 111 GLU A CA 1
ATOM 864 C C . GLU A 1 111 ? -10.229 22.596 -0.291 1.00 40.97 111 GLU A C 1
ATOM 866 O O . GLU A 1 111 ? -10.213 21.758 -1.204 1.00 40.97 111 GLU A O 1
ATOM 871 N N . PRO A 1 112 ? -10.941 22.369 0.825 1.00 42.47 112 PRO A N 1
ATOM 872 C CA . PRO A 1 112 ? -11.806 21.220 0.916 1.00 42.47 112 PRO A CA 1
ATOM 873 C C . PRO A 1 112 ? -12.977 21.463 -0.036 1.00 42.47 112 PRO A C 1
ATOM 875 O O . PRO A 1 112 ? -13.912 22.187 0.286 1.00 42.47 112 PRO A O 1
ATOM 878 N N . VAL A 1 113 ? -12.962 20.792 -1.193 1.00 39.81 113 VAL A N 1
ATOM 879 C CA . VAL A 1 113 ? -14.078 20.766 -2.168 1.00 39.81 113 VAL A CA 1
ATOM 880 C C . VAL A 1 113 ? -15.405 20.307 -1.519 1.00 39.81 113 VAL A C 1
ATOM 882 O O . VAL A 1 113 ? -16.476 20.434 -2.103 1.00 39.81 113 VAL A O 1
ATOM 885 N N . ILE A 1 114 ? -15.369 19.805 -0.280 1.00 40.28 114 ILE A N 1
ATOM 886 C CA . ILE A 1 114 ? -16.530 19.365 0.491 1.00 40.28 114 ILE A CA 1
ATOM 887 C C . ILE A 1 114 ? -16.407 19.925 1.919 1.00 40.28 114 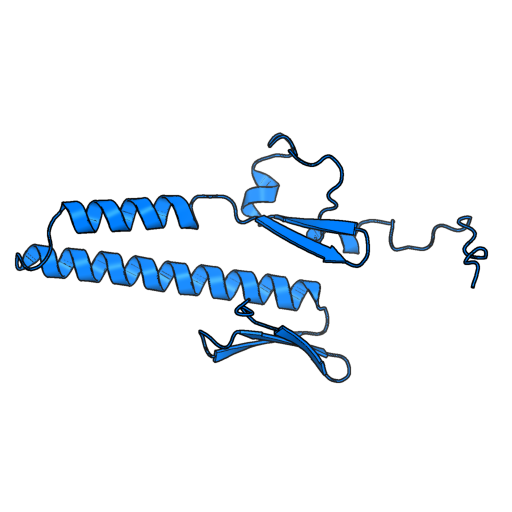ILE A C 1
ATOM 889 O O . ILE A 1 114 ? -15.543 19.515 2.691 1.00 40.28 114 ILE A O 1
ATOM 893 N N . ALA A 1 115 ? -17.282 20.871 2.270 1.00 41.22 115 ALA A N 1
ATOM 894 C CA . ALA A 1 115 ? -17.207 21.729 3.461 1.00 41.22 115 ALA A CA 1
ATOM 895 C C . ALA A 1 115 ? -17.524 21.057 4.820 1.00 41.22 115 ALA A C 1
ATOM 897 O O . ALA A 1 115 ? -17.700 21.744 5.824 1.00 41.22 115 ALA A O 1
ATOM 898 N N . ARG A 1 116 ? -17.621 19.726 4.891 1.00 43.59 116 ARG A N 1
ATOM 899 C CA . ARG A 1 116 ? -17.847 18.993 6.148 1.00 43.59 116 ARG A CA 1
ATOM 900 C C . ARG A 1 116 ? -17.080 17.695 6.130 1.00 43.59 116 ARG A C 1
ATOM 902 O O . ARG A 1 116 ? -17.652 16.657 5.816 1.00 43.59 116 ARG A O 1
ATOM 909 N N . ILE A 1 117 ? -15.791 17.752 6.434 1.00 53.84 117 ILE A N 1
ATOM 910 C CA . ILE A 1 117 ? -15.061 16.517 6.635 1.00 53.84 117 ILE A CA 1
ATOM 911 C C . ILE A 1 117 ? -14.130 16.618 7.841 1.00 53.84 117 ILE A C 1
ATOM 913 O O . ILE A 1 117 ? -13.214 17.436 7.871 1.00 53.84 117 ILE A O 1
ATOM 917 N N . HIS A 1 118 ? -14.400 15.786 8.847 1.00 54.97 118 HIS A N 1
ATOM 918 C CA . HIS A 1 118 ? -13.622 15.696 10.080 1.00 54.97 118 HIS A CA 1
ATOM 919 C C . HIS A 1 118 ? -12.411 14.763 9.896 1.00 54.97 118 HIS A C 1
ATOM 921 O O . HIS A 1 118 ? -12.525 13.706 9.272 1.00 54.97 118 HIS A O 1
ATOM 927 N N . ASP A 1 119 ? -11.251 15.145 10.440 1.00 56.59 119 ASP A N 1
ATOM 928 C CA . ASP A 1 119 ? -10.009 14.361 10.362 1.00 56.59 119 ASP A CA 1
ATOM 929 C C . ASP A 1 119 ? -10.002 13.228 11.402 1.00 56.59 119 ASP A C 1
ATOM 931 O O . ASP A 1 119 ? -9.913 13.473 12.610 1.00 56.59 119 ASP A O 1
ATOM 935 N N . MET A 1 120 ? -10.043 11.975 10.934 1.00 55.41 120 MET A N 1
ATOM 936 C CA . MET A 1 120 ? -10.025 10.788 11.803 1.00 55.41 120 MET A CA 1
ATOM 937 C C . MET A 1 120 ? -8.792 10.722 12.702 1.00 55.41 120 MET A C 1
ATOM 939 O O . MET A 1 120 ? -8.886 10.233 13.825 1.00 55.41 120 MET A O 1
ATOM 943 N N . SER A 1 121 ? -7.641 11.225 12.255 1.00 54.72 121 SER A N 1
ATOM 944 C CA . SER A 1 121 ? -6.395 11.145 13.026 1.00 54.72 121 SER A CA 1
ATOM 945 C C . SER A 1 121 ? -6.403 12.026 14.280 1.00 54.72 121 SER A C 1
ATOM 947 O O . SER A 1 121 ? -5.625 11.795 15.206 1.00 54.72 121 SER A O 1
ATOM 949 N N . ARG A 1 122 ? -7.306 13.014 14.341 1.00 57.28 122 ARG A N 1
ATOM 950 C CA . ARG A 1 122 ? -7.450 13.943 15.471 1.00 57.28 122 ARG A CA 1
ATOM 951 C C . ARG A 1 122 ? -8.530 13.521 16.470 1.00 57.28 122 ARG A C 1
ATOM 953 O O . ARG A 1 122 ? -8.551 14.056 17.576 1.00 57.28 122 ARG A O 1
ATOM 960 N N . THR A 1 123 ? -9.358 12.525 16.144 1.00 57.38 123 THR A N 1
ATOM 961 C CA . THR A 1 123 ? -10.523 12.099 16.952 1.00 57.38 123 THR A CA 1
ATOM 962 C C . THR A 1 123 ? -10.201 11.693 18.396 1.00 57.38 123 THR A C 1
ATOM 964 O O . THR A 1 123 ? -11.060 11.813 19.263 1.00 57.38 123 THR A O 1
ATOM 967 N N . ARG A 1 124 ? -8.966 11.271 18.705 1.00 52.44 124 ARG A N 1
ATOM 968 C CA . ARG A 1 124 ? -8.548 10.931 20.081 1.00 52.44 124 ARG A CA 1
ATOM 969 C C . ARG A 1 124 ? -8.247 12.154 20.958 1.00 52.44 124 ARG A C 1
ATOM 971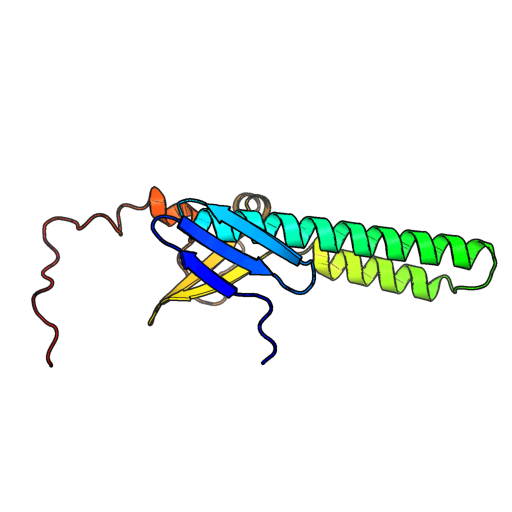 O O . ARG A 1 124 ? -8.445 12.107 22.173 1.00 52.44 124 ARG A O 1
ATOM 978 N N . SER A 1 125 ? -7.710 13.219 20.369 1.00 54.19 125 SER A N 1
ATOM 979 C CA . SER A 1 125 ? -7.435 14.488 21.062 1.00 54.19 125 SER A CA 1
ATOM 980 C C . SER A 1 125 ? -8.618 15.448 21.012 1.00 54.19 125 SER A C 1
ATOM 982 O O . SER A 1 125 ? -8.693 16.357 21.836 1.00 54.19 125 SER A O 1
ATOM 984 N N . ASP A 1 126 ? -9.524 15.241 20.060 1.00 48.28 126 ASP A N 1
ATOM 985 C CA . ASP A 1 126 ? -10.702 16.068 19.878 1.00 48.28 126 ASP A CA 1
ATOM 986 C C . ASP A 1 126 ? -11.714 15.788 20.995 1.00 48.28 126 ASP A C 1
ATOM 988 O O . ASP A 1 126 ? -12.119 14.651 21.247 1.00 48.28 126 ASP A O 1
ATOM 992 N N . SER A 1 127 ? -12.104 16.834 21.721 1.00 47.84 127 SER A N 1
ATOM 993 C CA . SER A 1 127 ? -13.018 16.732 22.861 1.00 47.84 127 SER A CA 1
ATOM 994 C C . SER A 1 127 ? -14.456 16.419 22.449 1.00 47.84 127 SER A C 1
ATOM 996 O O . SER A 1 127 ? -15.315 16.348 23.314 1.00 47.84 127 SER A O 1
ATOM 998 N N . PHE A 1 128 ? -14.738 16.234 21.160 1.00 47.34 128 PHE A N 1
ATOM 999 C CA . PHE A 1 128 ? -16.091 16.039 20.648 1.00 47.34 128 PHE A CA 1
ATOM 1000 C C . PHE A 1 128 ? -16.715 14.686 21.035 1.00 47.34 128 PHE A C 1
ATOM 1002 O O . PHE A 1 128 ? -17.907 14.623 21.311 1.00 47.34 128 PHE A O 1
ATOM 1009 N N . LEU A 1 129 ? -15.919 13.609 21.134 1.00 45.03 129 LEU A N 1
ATOM 1010 C CA . LEU A 1 129 ? -16.391 12.315 21.666 1.00 45.03 129 LEU A CA 1
ATOM 1011 C C . LEU A 1 129 ? -16.451 12.284 23.201 1.00 45.03 129 LEU A C 1
ATOM 1013 O O . LEU A 1 129 ? -16.964 11.330 23.787 1.00 45.03 129 LEU A O 1
ATOM 1017 N N . LYS A 1 130 ? -15.915 13.308 23.875 1.00 46.25 130 LYS A N 1
ATOM 1018 C CA . LYS A 1 130 ? -16.145 13.489 25.305 1.00 46.25 130 LYS A CA 1
ATOM 1019 C C . LYS A 1 130 ? -17.490 14.184 25.419 1.00 46.25 130 LYS A C 1
ATOM 1021 O O . LYS A 1 130 ? -17.571 15.367 25.116 1.00 46.25 130 LYS A O 1
ATOM 1026 N N . ASN A 1 131 ? -18.519 13.440 25.831 1.00 44.47 131 ASN A N 1
ATOM 1027 C CA . ASN A 1 131 ? -19.791 13.994 26.296 1.00 44.47 131 ASN A CA 1
ATOM 1028 C C . ASN A 1 131 ? -19.515 15.279 27.085 1.00 44.47 131 ASN A C 1
ATOM 1030 O O . ASN A 1 131 ? -18.995 15.229 28.200 1.00 44.47 131 ASN A O 1
ATOM 1034 N N . VAL A 1 132 ? -19.781 16.426 26.470 1.00 39.84 132 VAL A N 1
ATOM 1035 C CA . VAL A 1 132 ? -19.715 17.704 27.162 1.00 39.84 132 VAL A CA 1
ATOM 1036 C C . VAL A 1 132 ? -20.972 17.741 28.021 1.00 39.84 132 VAL A C 1
ATOM 1038 O O . VAL A 1 132 ? -22.071 17.583 27.485 1.00 39.84 132 VAL A O 1
ATOM 1041 N N . ASP A 1 133 ? -20.818 17.891 29.339 1.00 39.19 133 ASP A N 1
ATOM 1042 C CA . ASP A 1 133 ? -21.954 18.079 30.247 1.00 39.19 133 ASP A CA 1
ATOM 1043 C C . ASP A 1 133 ? -22.836 19.215 29.704 1.00 39.19 133 ASP A C 1
ATOM 1045 O O . ASP A 1 133 ? -22.403 20.368 29.637 1.00 39.19 133 ASP A O 1
ATOM 1049 N N . GLY A 1 134 ? -24.055 18.875 29.268 1.00 45.75 134 GLY A N 1
ATOM 1050 C CA . GLY A 1 134 ? -25.037 19.831 28.746 1.00 45.75 134 GLY A CA 1
ATOM 1051 C C . GLY A 1 134 ? -25.660 19.515 27.380 1.00 45.75 134 GLY A C 1
ATOM 1052 O O . GLY A 1 134 ? -26.567 20.241 26.983 1.00 45.75 134 GLY A O 1
ATOM 1053 N N . VAL A 1 135 ? -25.237 18.465 26.662 1.00 45.91 135 VAL A N 1
ATOM 1054 C CA . VAL A 1 135 ? -25.941 18.019 25.440 1.00 45.91 135 VAL A CA 1
ATOM 1055 C C . VAL A 1 135 ? -26.979 16.959 25.804 1.00 45.91 135 VAL A C 1
ATOM 1057 O O . VAL A 1 135 ? -26.640 15.815 26.107 1.00 45.91 135 VAL A O 1
ATOM 1060 N N . ASP A 1 136 ? -28.248 17.363 25.806 1.00 42.47 136 ASP A N 1
ATOM 1061 C CA . ASP A 1 136 ? -29.379 16.480 26.074 1.00 42.47 136 ASP A CA 1
ATOM 1062 C C . ASP A 1 136 ? -29.561 15.469 24.927 1.00 42.47 136 ASP A C 1
ATOM 1064 O O . ASP A 1 136 ? -29.654 15.842 23.758 1.00 42.47 136 ASP A O 1
ATOM 1068 N N . THR A 1 137 ? -29.573 14.180 25.267 1.00 49.47 137 THR A N 1
ATOM 1069 C CA . THR A 1 137 ? -29.716 13.050 24.328 1.00 49.47 137 THR A CA 1
ATOM 1070 C C . THR A 1 137 ? -31.104 12.407 24.403 1.00 49.47 137 THR A C 1
ATOM 1072 O O . THR A 1 137 ? -31.308 11.317 23.872 1.00 49.47 137 THR A O 1
ATOM 1075 N N . THR A 1 138 ? -32.071 13.059 25.058 1.00 44.72 138 THR A N 1
ATOM 1076 C CA . THR A 1 138 ? -33.390 12.469 25.344 1.00 44.72 138 THR A CA 1
ATOM 1077 C C . THR A 1 138 ? -34.419 12.511 24.212 1.00 44.72 138 THR A C 1
ATOM 1079 O O . THR A 1 138 ? -35.497 11.950 24.390 1.00 44.72 138 THR A O 1
ATOM 1082 N N . GLU A 1 139 ? -34.122 13.051 23.028 1.00 43.38 139 GLU A N 1
ATOM 1083 C CA . GLU A 1 139 ? -35.064 12.993 21.899 1.00 43.38 139 GLU A CA 1
ATOM 1084 C C . GLU A 1 139 ? -34.529 12.160 20.730 1.00 43.38 139 GLU A C 1
ATOM 1086 O O . GLU A 1 139 ? -33.853 12.650 19.826 1.00 43.38 139 GLU A O 1
ATOM 1091 N N . ILE A 1 140 ? -34.903 10.880 20.727 1.00 44.06 140 ILE A N 1
ATOM 1092 C CA . ILE A 1 140 ? -35.022 10.076 19.509 1.00 44.06 140 ILE A CA 1
ATOM 1093 C C . ILE A 1 140 ? -36.482 9.600 19.470 1.00 44.06 140 ILE A C 1
ATOM 1095 O O . ILE A 1 140 ? -36.858 8.806 20.334 1.00 44.06 140 ILE A O 1
ATOM 1099 N N . PRO A 1 141 ? -37.332 10.089 18.547 1.00 41.66 141 PRO A N 1
ATOM 1100 C CA . PRO A 1 141 ? -38.654 9.512 18.361 1.00 41.66 141 PRO A CA 1
ATOM 1101 C C . PRO A 1 141 ? -38.531 8.153 17.654 1.00 41.66 141 PRO A C 1
ATOM 1103 O O . PRO A 1 141 ? -37.703 8.002 16.753 1.00 41.66 141 PRO A O 1
ATOM 1106 N N . GLU A 1 142 ? -39.337 7.193 18.120 1.00 40.28 142 GLU A N 1
ATOM 1107 C CA . GLU A 1 142 ? -39.446 5.801 17.639 1.00 40.28 142 GLU A CA 1
ATOM 1108 C C . GLU A 1 142 ? -39.723 5.663 16.134 1.00 40.28 142 GLU A C 1
ATOM 1110 O O . GLU A 1 142 ? -40.507 6.473 15.581 1.00 40.28 142 GLU A O 1
#

pLDDT: mean 71.48, std 17.85, range [39.19, 94.69]

Secondary structure (DSSP, 8-state):
-----EEEEETTEEEEEEGGGTEEEEES-HHHHHHHHHHHHHHHHHHHHHHHHHHHHHHHHTTSS-HHHHHHHHHHHHHHHTSPPEEEEEETTEEEEEE-TTHHHH-TTS--SSS--EEGGGTTT-GGGS--TT--------

Foldseek 3Di:
DDDQWDWDDDPQKIWIAGPVVRDIFMDNDPLVSVVVVVVVVLVVVLVVLVVVLVVLVVCVVVVNHDPVVSVVSVVVSCVVNVDWDWDWDDDPPAIAIETDPVRVVVDPPPPPPDPGHHYPVCVVVDCPVVPDPPDDPPDDDD